Protein AF-A0A0W7TJ77-F1 (afdb_monomer_lite)

Secondary structure (DSSP, 8-state):
-HHHHHHHHH-SEEHHHHHHHH-TTHHHHHHHHHHTTSEEEEEETTEEEEEE-HHHHHHTT-S---HHHHHHHHHHHHHH-TTSSS---------------

Sequence (101 aa):
MRTLVTIAYNQPVLQSKLVKVRGPRAYEDVKVLRSMGLVSASSNGQTKELSTTAKFAEQFGIGTNSKAAIRKWIEENSSKSSSAGDAEEEDTAPEDKNDAS

pLDDT: mean 80.37, std 16.58, range [42.28, 95.25]

Foldseek 3Di:
DVLLLVVLQDPQDWLVRSCVVPNPCSVVVQVVCVVVQQKDWDDDDPTTGIAGDVVVCVVLVLNDRDSVSSNVSCVVVCVVDVPPPDDDDDDDDDDDDDDDD

Structure (mmCIF, N/CA/C/O backbone):
data_AF-A0A0W7TJ77-F1
#
_entry.id   AF-A0A0W7TJ77-F1
#
loop_
_atom_site.group_PDB
_atom_site.id
_atom_site.type_symbol
_atom_site.label_atom_id
_atom_site.label_alt_id
_atom_site.label_comp_id
_atom_site.labe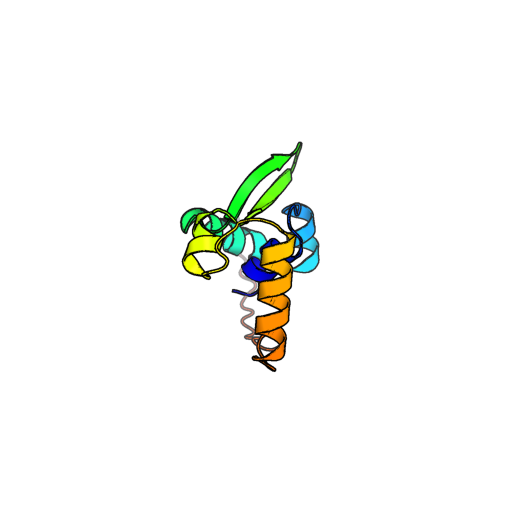l_asym_id
_atom_site.label_entity_id
_atom_site.label_seq_id
_atom_site.pdbx_PDB_ins_code
_atom_site.Cartn_x
_atom_site.Cartn_y
_atom_site.Cartn_z
_atom_site.occupancy
_atom_site.B_iso_or_equiv
_atom_site.auth_seq_id
_atom_site.auth_comp_id
_atom_site.auth_asym_id
_atom_site.auth_atom_id
_atom_site.pdbx_PDB_model_num
ATOM 1 N N . MET A 1 1 ? 1.040 -11.653 0.315 1.00 61.41 1 MET A N 1
ATOM 2 C CA . MET A 1 1 ? 0.766 -10.772 1.486 1.00 61.41 1 MET A CA 1
ATOM 3 C C . MET A 1 1 ? 1.848 -9.720 1.773 1.00 61.41 1 MET A C 1
ATOM 5 O O . MET A 1 1 ? 1.489 -8.585 2.062 1.00 61.41 1 MET A O 1
ATOM 9 N N . ARG A 1 2 ? 3.153 -10.021 1.662 1.00 77.31 2 ARG A N 1
ATOM 10 C CA . ARG A 1 2 ? 4.248 -9.064 1.962 1.00 77.31 2 ARG A CA 1
ATOM 11 C C . ARG A 1 2 ? 4.166 -7.718 1.195 1.00 77.31 2 ARG A C 1
ATOM 13 O O . ARG A 1 2 ? 4.483 -6.668 1.753 1.00 77.31 2 ARG A O 1
ATOM 20 N N . THR A 1 3 ? 3.683 -7.713 -0.052 1.00 88.81 3 THR A N 1
ATOM 21 C CA . THR A 1 3 ? 3.508 -6.487 -0.862 1.00 88.81 3 THR A CA 1
ATOM 22 C C . THR A 1 3 ? 2.462 -5.528 -0.280 1.00 88.81 3 THR A C 1
ATOM 24 O O . THR A 1 3 ? 2.689 -4.321 -0.265 1.00 88.81 3 THR A O 1
ATOM 27 N N . LEU A 1 4 ? 1.364 -6.046 0.285 1.00 89.62 4 LEU A N 1
ATOM 28 C CA . LEU A 1 4 ? 0.337 -5.231 0.944 1.00 89.62 4 LEU A CA 1
ATOM 29 C C . LEU A 1 4 ? 0.903 -4.506 2.169 1.00 89.62 4 LEU A C 1
ATOM 31 O O . LEU A 1 4 ? 0.756 -3.294 2.281 1.00 89.62 4 LEU A O 1
ATOM 35 N N . VAL A 1 5 ? 1.601 -5.239 3.042 1.00 88.25 5 VAL A N 1
ATOM 36 C CA . VAL A 1 5 ? 2.238 -4.678 4.246 1.00 88.25 5 VAL A CA 1
ATOM 37 C C . VAL A 1 5 ? 3.275 -3.618 3.865 1.00 88.25 5 VAL A C 1
ATOM 39 O O . VAL A 1 5 ? 3.319 -2.545 4.461 1.00 88.25 5 VAL A O 1
ATOM 42 N N . THR A 1 6 ? 4.055 -3.872 2.808 1.00 89.06 6 THR A N 1
ATOM 43 C CA . THR A 1 6 ? 5.050 -2.916 2.295 1.00 89.06 6 THR A CA 1
ATOM 44 C C . THR A 1 6 ? 4.402 -1.612 1.825 1.00 89.06 6 THR A C 1
ATOM 46 O O . THR A 1 6 ? 4.932 -0.536 2.105 1.00 89.06 6 THR A O 1
ATOM 49 N N . ILE A 1 7 ? 3.262 -1.689 1.128 1.00 91.25 7 ILE A N 1
ATOM 50 C CA . ILE A 1 7 ? 2.492 -0.510 0.704 1.00 91.25 7 ILE A CA 1
ATOM 51 C C . ILE A 1 7 ? 1.933 0.210 1.931 1.00 91.25 7 ILE A C 1
ATOM 53 O O . ILE A 1 7 ? 2.183 1.399 2.091 1.00 91.25 7 ILE A O 1
ATOM 57 N N . ALA A 1 8 ? 1.254 -0.510 2.823 1.00 90.75 8 ALA A N 1
ATOM 58 C CA . ALA A 1 8 ? 0.625 0.033 4.026 1.00 90.75 8 ALA A CA 1
ATOM 59 C C . ALA A 1 8 ? 1.616 0.793 4.925 1.00 90.75 8 ALA A C 1
ATOM 61 O O . ALA A 1 8 ? 1.322 1.885 5.409 1.00 90.75 8 ALA A O 1
ATOM 62 N N . TYR A 1 9 ? 2.829 0.262 5.092 1.00 89.12 9 TYR A N 1
ATOM 63 C CA . TYR A 1 9 ? 3.874 0.884 5.903 1.00 89.12 9 TYR A CA 1
ATOM 64 C C . TYR A 1 9 ? 4.508 2.120 5.236 1.00 89.12 9 TYR A C 1
ATOM 66 O O . TYR A 1 9 ? 4.829 3.121 5.896 1.00 89.12 9 TYR A O 1
ATOM 74 N N . ASN A 1 10 ? 4.690 2.071 3.913 1.00 89.50 10 ASN A N 1
ATOM 75 C CA . ASN A 1 10 ? 5.396 3.104 3.152 1.00 89.50 10 ASN A CA 1
ATOM 76 C C . ASN A 1 10 ? 4.483 4.120 2.470 1.00 89.50 10 ASN A C 1
ATOM 78 O O . ASN A 1 10 ? 4.996 5.041 1.839 1.00 89.50 10 ASN A O 1
ATOM 82 N N . GLN A 1 11 ? 3.165 3.990 2.611 1.00 90.06 11 GLN A N 1
ATOM 83 C CA . GLN A 1 11 ? 2.217 4.841 1.907 1.00 90.06 11 GLN A CA 1
ATOM 84 C C . GLN A 1 11 ? 2.413 6.338 2.201 1.00 90.06 11 GLN A C 1
ATOM 86 O O . GLN A 1 11 ? 2.813 6.700 3.313 1.00 90.06 11 GLN A O 1
ATOM 91 N N . PRO A 1 12 ? 2.095 7.229 1.255 1.00 92.69 12 PRO A N 1
ATOM 92 C CA . PRO A 1 12 ? 1.896 6.917 -0.160 1.00 92.69 12 PRO A CA 1
ATOM 93 C C . PRO A 1 12 ? 3.209 6.441 -0.811 1.00 92.69 12 PRO A C 1
ATOM 95 O O . PRO A 1 12 ? 4.280 6.982 -0.531 1.00 92.69 12 PRO A O 1
ATOM 98 N N . VAL A 1 13 ? 3.144 5.419 -1.673 1.00 93.31 13 VAL A N 1
ATOM 99 C CA . VAL A 1 13 ? 4.324 4.872 -2.369 1.00 93.31 13 VAL A CA 1
ATOM 100 C C . VAL A 1 13 ? 4.089 4.752 -3.869 1.00 93.31 13 VAL A C 1
ATOM 102 O O . VAL A 1 13 ? 3.049 4.285 -4.317 1.00 93.31 13 VAL A O 1
ATOM 105 N N . LEU A 1 14 ? 5.082 5.133 -4.671 1.00 94.06 14 LEU A N 1
ATOM 106 C CA . LEU A 1 14 ? 5.013 4.965 -6.121 1.00 94.06 14 LEU A CA 1
ATOM 107 C C . LEU A 1 14 ? 5.123 3.485 -6.506 1.00 94.06 14 LEU A C 1
ATOM 109 O O . LEU A 1 14 ? 6.027 2.784 -6.045 1.00 94.06 14 LEU A O 1
ATOM 113 N N . GLN A 1 15 ? 4.273 3.031 -7.425 1.00 91.81 15 GLN A N 1
ATOM 114 C CA . GLN A 1 15 ? 4.308 1.670 -7.961 1.00 91.81 15 GLN A CA 1
ATOM 115 C C . GLN A 1 15 ? 5.668 1.352 -8.596 1.00 91.81 15 GLN A C 1
ATOM 117 O O . GLN A 1 15 ? 6.227 0.285 -8.360 1.00 91.81 15 GLN A O 1
ATOM 122 N N . SER A 1 16 ? 6.258 2.31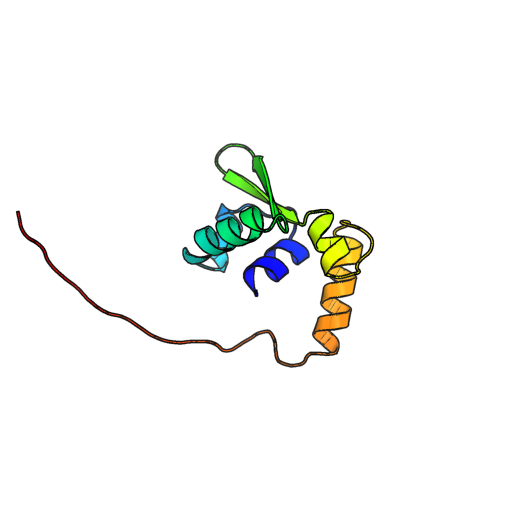2 -9.312 1.00 90.94 16 SER A N 1
ATOM 123 C CA . SER A 1 16 ? 7.614 2.192 -9.862 1.00 90.94 16 SER A CA 1
ATOM 124 C C . SER A 1 16 ? 8.681 1.980 -8.781 1.00 90.94 16 SER A C 1
ATOM 126 O O . SER A 1 16 ? 9.620 1.216 -8.985 1.00 90.94 16 SER A O 1
ATOM 128 N N . LYS A 1 17 ? 8.539 2.615 -7.610 1.00 90.75 17 LYS A N 1
ATOM 129 C CA . LYS A 1 17 ? 9.450 2.425 -6.471 1.00 90.75 17 LYS A CA 1
ATOM 130 C C . LYS A 1 17 ? 9.244 1.060 -5.815 1.00 90.75 17 LYS A C 1
ATOM 132 O O . LYS A 1 17 ? 10.222 0.400 -5.487 1.00 90.75 17 LYS A O 1
ATOM 137 N N . LEU A 1 18 ? 7.994 0.624 -5.665 1.00 89.88 18 LEU A N 1
ATOM 138 C CA . LEU A 1 18 ? 7.664 -0.693 -5.122 1.00 89.88 18 LEU A CA 1
ATOM 139 C C . LEU A 1 18 ? 8.257 -1.817 -5.980 1.00 89.88 18 LEU A C 1
ATOM 141 O O . LEU A 1 18 ? 8.891 -2.720 -5.447 1.00 89.88 18 LEU A O 1
ATOM 145 N N . VAL A 1 19 ? 8.110 -1.723 -7.301 1.00 89.12 19 VAL A N 1
ATOM 146 C CA . VAL A 1 19 ? 8.643 -2.701 -8.262 1.00 89.12 19 VAL A CA 1
ATOM 147 C C . VAL A 1 19 ? 10.170 -2.758 -8.222 1.00 89.12 19 VAL A C 1
ATOM 149 O O . VAL A 1 19 ? 10.733 -3.843 -8.284 1.00 89.12 19 VAL A O 1
ATOM 152 N N . LYS A 1 20 ? 10.858 -1.622 -8.048 1.00 88.19 20 LYS A N 1
ATOM 153 C CA . LYS A 1 20 ? 12.325 -1.609 -7.886 1.00 88.19 20 LYS A CA 1
ATOM 154 C C . LYS A 1 20 ? 12.800 -2.391 -6.658 1.00 88.19 20 LYS A C 1
ATOM 156 O O . LYS A 1 20 ? 13.887 -2.946 -6.691 1.00 88.19 20 LYS A O 1
ATOM 161 N N . VAL A 1 21 ? 12.005 -2.417 -5.586 1.00 85.44 21 VAL A N 1
ATOM 162 C CA . VAL A 1 21 ? 12.353 -3.102 -4.328 1.00 85.44 21 VAL A CA 1
ATOM 163 C C . VAL A 1 21 ? 11.890 -4.560 -4.321 1.00 85.44 21 VAL A C 1
ATOM 165 O O . VAL A 1 21 ? 12.559 -5.419 -3.762 1.00 85.44 21 VAL A O 1
ATOM 168 N N . ARG A 1 22 ? 10.722 -4.846 -4.902 1.00 83.88 22 ARG A N 1
ATOM 169 C CA . ARG A 1 22 ? 10.035 -6.146 -4.802 1.00 83.88 22 ARG A CA 1
ATOM 170 C C . ARG A 1 22 ? 10.128 -6.989 -6.076 1.00 83.88 22 ARG A C 1
ATOM 172 O O . ARG A 1 22 ? 9.689 -8.134 -6.073 1.00 83.88 22 ARG A O 1
ATOM 179 N N . GLY A 1 23 ? 10.655 -6.423 -7.155 1.00 87.31 23 GLY A N 1
ATOM 180 C CA . GLY A 1 23 ? 10.689 -7.045 -8.471 1.00 87.31 23 GLY A CA 1
ATOM 181 C C . GLY A 1 23 ? 9.379 -6.897 -9.264 1.00 87.31 23 GLY A C 1
ATOM 182 O O . GLY A 1 23 ? 8.402 -6.299 -8.795 1.00 87.31 23 GLY A O 1
ATOM 183 N N . PRO A 1 24 ? 9.343 -7.446 -10.490 1.00 87.12 24 PRO A N 1
ATOM 184 C CA . PRO A 1 24 ? 8.238 -7.274 -11.439 1.00 87.12 24 PRO A CA 1
ATOM 185 C C . PRO A 1 24 ? 6.906 -7.868 -10.957 1.00 87.12 24 PRO A C 1
ATOM 187 O O . PRO A 1 24 ? 5.852 -7.302 -11.247 1.00 87.12 24 PRO A O 1
ATOM 190 N N . ARG A 1 25 ? 6.928 -8.932 -10.141 1.00 86.25 25 ARG A N 1
ATOM 191 C CA . ARG A 1 25 ? 5.724 -9.544 -9.542 1.00 86.25 25 ARG A CA 1
ATOM 192 C C . ARG A 1 25 ? 4.882 -8.575 -8.705 1.00 86.25 25 ARG A C 1
ATOM 194 O O . ARG A 1 25 ? 3.680 -8.773 -8.552 1.00 86.25 25 ARG A O 1
ATOM 201 N N . ALA A 1 26 ? 5.469 -7.474 -8.229 1.00 88.44 26 ALA A N 1
ATOM 202 C CA . ALA A 1 26 ? 4.726 -6.433 -7.528 1.00 88.44 26 ALA A CA 1
ATOM 203 C C . ALA A 1 26 ? 3.582 -5.836 -8.369 1.00 88.44 26 ALA A C 1
ATOM 205 O O . ALA A 1 26 ? 2.600 -5.362 -7.801 1.00 88.44 26 ALA A O 1
ATOM 206 N N . TYR A 1 27 ? 3.669 -5.858 -9.705 1.00 89.38 27 TYR A N 1
ATOM 207 C CA . TYR A 1 27 ? 2.568 -5.423 -10.570 1.00 89.38 27 TYR A CA 1
ATOM 208 C C . TYR A 1 27 ? 1.323 -6.303 -10.417 1.00 89.38 27 TYR A C 1
ATOM 210 O O . TYR A 1 27 ? 0.214 -5.773 -10.293 1.00 89.38 27 TYR A O 1
ATOM 218 N N . GLU A 1 28 ? 1.505 -7.622 -10.410 1.00 90.31 28 GLU A N 1
ATOM 219 C CA . GLU A 1 28 ? 0.419 -8.596 -10.266 1.00 90.31 28 GLU A CA 1
ATOM 220 C C . GLU A 1 28 ? -0.187 -8.525 -8.869 1.00 90.31 28 GLU A C 1
ATOM 222 O O . GLU A 1 28 ? -1.402 -8.375 -8.735 1.00 90.31 28 GLU A O 1
ATOM 227 N N . ASP A 1 29 ? 0.663 -8.489 -7.840 1.00 90.56 29 ASP A N 1
ATOM 228 C CA . ASP A 1 29 ? 0.234 -8.310 -6.453 1.00 90.56 29 ASP A CA 1
ATOM 229 C C . ASP A 1 29 ? -0.627 -7.052 -6.295 1.00 90.56 29 ASP A C 1
ATOM 231 O O . ASP A 1 29 ? -1.722 -7.099 -5.738 1.00 90.56 29 ASP A O 1
ATOM 235 N N . VAL A 1 30 ? -0.171 -5.910 -6.820 1.00 91.06 30 VAL A N 1
ATOM 236 C CA . VAL A 1 30 ? -0.932 -4.654 -6.756 1.00 91.06 30 VAL A CA 1
ATOM 237 C C . VAL A 1 30 ? -2.264 -4.779 -7.492 1.00 91.06 30 VAL A C 1
ATOM 239 O O . VAL A 1 30 ? -3.267 -4.239 -7.026 1.00 91.06 30 VAL A O 1
ATOM 242 N N . LYS A 1 31 ? -2.317 -5.493 -8.621 1.00 91.75 31 LYS A N 1
ATOM 243 C CA . LYS A 1 31 ? -3.564 -5.717 -9.365 1.00 91.75 31 LYS A CA 1
ATOM 244 C C . LYS A 1 31 ? -4.576 -6.505 -8.529 1.00 91.75 31 LYS A C 1
ATOM 246 O O . LYS A 1 31 ? -5.722 -6.069 -8.436 1.00 91.75 31 LYS A O 1
ATOM 251 N N . VAL A 1 32 ? -4.143 -7.587 -7.880 1.00 93.00 32 VAL A N 1
ATOM 252 C CA . VAL A 1 32 ? -4.986 -8.414 -6.999 1.00 93.00 32 VAL A CA 1
ATOM 253 C C . VAL A 1 32 ? -5.436 -7.626 -5.763 1.00 93.00 32 VAL A C 1
ATOM 255 O O . VAL A 1 32 ? -6.616 -7.599 -5.419 1.00 93.00 32 VAL A O 1
ATOM 258 N N . LEU A 1 33 ? -4.529 -6.891 -5.118 1.00 91.81 33 LEU A N 1
ATOM 259 C CA . LEU A 1 33 ? -4.865 -6.082 -3.940 1.00 91.81 33 LEU A CA 1
ATOM 260 C C . LEU A 1 33 ? -5.860 -4.959 -4.265 1.00 91.81 33 LEU A C 1
ATOM 262 O O . LEU A 1 33 ? -6.726 -4.631 -3.447 1.00 91.81 33 LEU A O 1
ATOM 266 N N . ARG A 1 34 ? -5.769 -4.390 -5.472 1.00 93.44 34 ARG A N 1
ATOM 267 C CA . ARG A 1 34 ? -6.742 -3.418 -5.979 1.00 93.44 34 ARG A CA 1
ATOM 268 C C . ARG A 1 34 ? -8.089 -4.058 -6.292 1.00 93.44 34 ARG A C 1
ATOM 270 O O . ARG A 1 34 ? -9.102 -3.463 -5.943 1.00 93.44 34 ARG A O 1
ATOM 277 N N . SER A 1 35 ? -8.133 -5.249 -6.898 1.00 93.31 35 SER A N 1
ATOM 278 C CA . SER A 1 35 ? -9.409 -5.935 -7.167 1.00 93.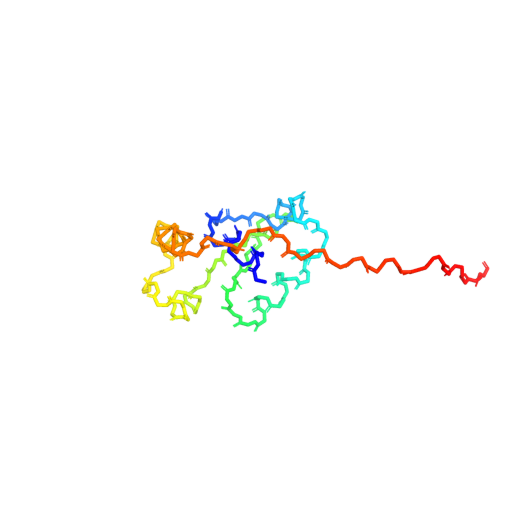31 35 SER A CA 1
ATOM 279 C C . SER A 1 35 ? -10.124 -6.346 -5.880 1.00 93.31 35 SER A C 1
ATOM 281 O O . SER A 1 35 ? -11.346 -6.308 -5.815 1.00 93.31 35 SER A O 1
ATOM 283 N N . MET A 1 36 ? -9.372 -6.657 -4.821 1.00 92.12 36 MET A N 1
ATOM 284 C CA . MET A 1 36 ? -9.925 -6.893 -3.482 1.00 92.12 36 MET A CA 1
ATOM 285 C C . MET A 1 36 ? -10.399 -5.603 -2.787 1.00 92.12 36 MET A C 1
ATOM 287 O O . MET A 1 36 ? -11.120 -5.664 -1.788 1.00 92.12 36 MET A O 1
ATOM 291 N N . GLY A 1 37 ? -10.014 -4.431 -3.300 1.00 92.94 37 GLY A N 1
ATOM 292 C CA . GLY A 1 37 ? -10.331 -3.127 -2.723 1.00 92.94 37 GLY A CA 1
ATOM 293 C C . GLY A 1 37 ? -9.511 -2.778 -1.482 1.00 92.94 37 GLY A C 1
ATOM 294 O O . GLY A 1 37 ? -9.917 -1.890 -0.742 1.00 92.94 37 GLY A O 1
ATOM 295 N N . LEU A 1 38 ? -8.387 -3.458 -1.233 1.00 92.50 38 LEU A N 1
ATOM 296 C CA . LEU A 1 38 ? -7.494 -3.200 -0.090 1.00 92.50 38 LEU A CA 1
ATOM 297 C C . LEU A 1 38 ? -6.507 -2.055 -0.363 1.00 92.50 38 LEU A C 1
ATOM 299 O O . LEU A 1 38 ? -6.062 -1.374 0.559 1.00 92.50 38 LEU A O 1
ATOM 303 N N . VAL A 1 39 ? -6.171 -1.838 -1.636 1.00 94.19 39 VAL A N 1
ATOM 304 C CA . VAL A 1 39 ? -5.237 -0.802 -2.095 1.00 94.19 39 VAL A CA 1
ATOM 305 C C . VAL A 1 39 ? -5.925 0.078 -3.133 1.00 94.19 39 VAL A C 1
ATOM 307 O O . VAL A 1 39 ? -6.595 -0.424 -4.036 1.00 94.19 39 VAL A O 1
ATOM 310 N N . SER A 1 40 ? -5.742 1.391 -3.025 1.00 93.62 40 SER A N 1
ATOM 311 C CA . SER A 1 40 ? -6.084 2.359 -4.061 1.00 93.62 40 SER A CA 1
ATOM 312 C C . SER A 1 40 ? -4.841 2.732 -4.862 1.00 93.62 40 SER A C 1
ATOM 314 O O . SER A 1 40 ? -3.709 2.659 -4.383 1.00 93.62 40 SER A O 1
ATOM 316 N N . ALA A 1 41 ? -5.064 3.113 -6.117 1.00 93.00 41 ALA A N 1
ATOM 317 C CA . ALA A 1 41 ? -4.026 3.664 -6.971 1.00 93.00 41 ALA A CA 1
ATOM 318 C C . ALA A 1 41 ? -4.533 4.972 -7.570 1.00 93.00 41 ALA A C 1
ATOM 320 O O . ALA A 1 41 ? -5.563 4.960 -8.245 1.00 93.00 41 ALA A O 1
ATOM 321 N N . SER A 1 42 ? -3.810 6.062 -7.336 1.00 92.06 42 SER A N 1
ATOM 322 C CA . SER A 1 42 ? -4.061 7.363 -7.958 1.00 92.06 42 SER A CA 1
ATOM 323 C C . SER A 1 42 ? -3.001 7.644 -9.022 1.00 92.06 42 SER A C 1
ATOM 325 O O . SER A 1 42 ? -1.848 7.235 -8.877 1.00 92.06 42 SER A O 1
ATOM 327 N N . SER A 1 43 ? -3.374 8.306 -10.115 1.00 88.31 43 SER A N 1
ATOM 328 C CA . SER A 1 43 ? -2.414 8.737 -11.136 1.00 88.31 43 SER A CA 1
ATOM 329 C C . SER A 1 43 ? -1.546 9.868 -10.586 1.00 88.31 43 SER A C 1
ATOM 331 O O . SER A 1 43 ? -2.070 10.921 -10.233 1.00 88.31 43 SER A O 1
ATOM 333 N N . ASN A 1 44 ? -0.230 9.664 -10.551 1.00 86.94 44 ASN A N 1
ATOM 334 C CA . ASN A 1 44 ? 0.747 10.683 -10.179 1.00 86.94 44 ASN A CA 1
ATOM 335 C C . ASN A 1 44 ? 1.773 10.813 -11.321 1.00 86.94 44 ASN A C 1
ATOM 337 O O . ASN A 1 44 ? 2.789 10.112 -11.369 1.00 86.94 44 ASN A O 1
ATOM 341 N N . GLY A 1 45 ? 1.441 11.652 -12.308 1.00 86.12 45 GLY A N 1
ATOM 342 C CA . GLY A 1 45 ? 2.225 11.818 -13.533 1.00 86.12 45 GLY A CA 1
ATOM 343 C C . GLY A 1 45 ? 2.289 10.535 -14.370 1.00 86.12 45 GLY A C 1
ATOM 344 O O . GLY A 1 45 ? 1.261 9.998 -14.775 1.00 86.12 45 GLY A O 1
ATOM 345 N N . GLN A 1 46 ? 3.506 10.043 -14.628 1.00 84.00 46 GLN A N 1
ATOM 346 C CA . GLN A 1 46 ? 3.763 8.834 -15.432 1.00 84.00 46 GLN A CA 1
ATOM 347 C C . GLN A 1 46 ? 3.671 7.519 -14.636 1.00 84.00 46 GLN A C 1
ATOM 349 O O . GLN A 1 46 ? 3.846 6.439 -15.195 1.00 84.00 46 GLN A O 1
ATOM 354 N N . THR A 1 47 ? 3.432 7.582 -13.326 1.00 87.38 47 THR A N 1
ATOM 355 C CA . THR A 1 47 ? 3.342 6.402 -12.458 1.00 87.38 47 THR A CA 1
ATOM 356 C C . THR A 1 47 ? 2.081 6.460 -11.600 1.00 87.38 47 THR A C 1
ATOM 358 O O . THR A 1 47 ? 1.341 7.445 -11.595 1.00 87.38 47 THR A O 1
ATOM 361 N N . LYS A 1 48 ? 1.806 5.377 -10.879 1.00 91.06 48 LYS A N 1
ATOM 362 C CA . LYS A 1 48 ? 0.692 5.302 -9.935 1.00 91.06 48 LYS A CA 1
ATOM 363 C C . LYS A 1 48 ? 1.214 5.417 -8.518 1.00 91.06 48 LYS A C 1
ATOM 365 O O . LYS A 1 48 ? 2.192 4.765 -8.158 1.00 91.06 48 LYS A O 1
ATOM 370 N N . GLU A 1 49 ? 0.540 6.221 -7.720 1.00 95.25 49 GLU A N 1
ATOM 371 C CA . GLU A 1 49 ? 0.746 6.296 -6.285 1.00 95.25 49 GLU A CA 1
ATOM 372 C C . GLU A 1 49 ? -0.222 5.342 -5.590 1.00 95.25 49 GLU A C 1
ATOM 374 O O . GLU A 1 49 ? -1.420 5.348 -5.872 1.00 95.25 49 GLU A O 1
ATOM 379 N N . LEU A 1 50 ? 0.318 4.486 -4.728 1.00 94.62 50 LEU A N 1
ATOM 380 C CA . LEU A 1 50 ? -0.388 3.410 -4.052 1.00 94.62 50 LEU A CA 1
ATOM 381 C C . LEU A 1 50 ? -0.542 3.729 -2.566 1.00 94.62 50 LEU A C 1
ATOM 383 O O . LEU A 1 50 ? 0.434 4.091 -1.899 1.00 94.62 50 LEU A O 1
ATOM 387 N N . SER A 1 51 ? -1.753 3.508 -2.061 1.00 94.62 51 SER A N 1
ATOM 388 C CA . SER A 1 51 ? -2.127 3.695 -0.655 1.00 94.62 51 SER A CA 1
ATOM 389 C C . SER A 1 51 ? -3.149 2.637 -0.240 1.00 94.62 51 SER A C 1
ATOM 391 O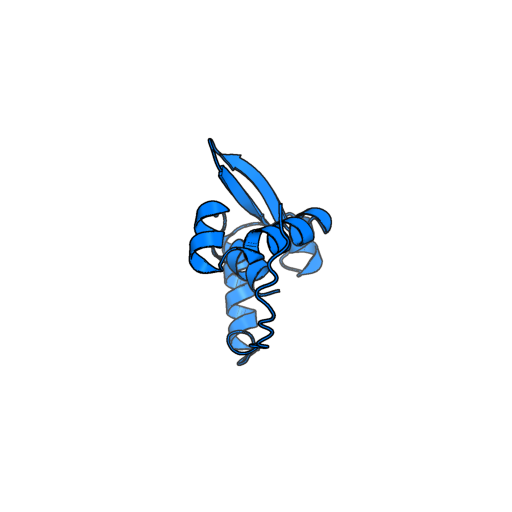 O . SER A 1 51 ? -3.865 2.096 -1.081 1.00 94.62 51 SER A O 1
ATOM 393 N N . THR A 1 52 ? -3.245 2.319 1.047 1.00 94.38 52 THR A N 1
ATOM 394 C CA . THR A 1 52 ? -4.325 1.470 1.563 1.00 94.38 52 THR A CA 1
ATOM 395 C C . THR A 1 52 ? -5.661 2.199 1.522 1.00 94.38 52 THR A C 1
ATOM 397 O O . THR A 1 52 ? -5.734 3.428 1.447 1.00 94.38 52 THR A O 1
ATOM 400 N N . THR A 1 53 ? -6.747 1.435 1.555 1.00 94.44 53 THR A N 1
ATOM 401 C CA . THR A 1 53 ? -8.121 1.953 1.564 1.00 94.44 53 THR A CA 1
ATOM 402 C C . THR A 1 53 ? -8.753 1.877 2.955 1.00 94.44 53 THR A C 1
ATOM 404 O O . THR A 1 53 ? -8.228 1.238 3.865 1.00 94.44 53 THR A O 1
ATOM 407 N N . ALA A 1 54 ? -9.924 2.501 3.122 1.00 91.06 54 ALA A N 1
ATOM 408 C CA . ALA A 1 54 ? -10.726 2.333 4.336 1.00 91.06 54 ALA A CA 1
ATOM 409 C C . ALA A 1 54 ? -11.090 0.858 4.573 1.00 91.06 54 ALA A C 1
ATOM 411 O O . ALA A 1 54 ? -10.985 0.373 5.694 1.00 91.06 54 ALA A O 1
ATOM 412 N N . LYS A 1 55 ? -11.377 0.114 3.497 1.00 91.38 55 LYS A N 1
ATOM 413 C CA . LYS A 1 55 ? -11.638 -1.327 3.558 1.00 91.38 55 LYS A CA 1
ATOM 414 C C . LYS A 1 55 ? -10.475 -2.098 4.180 1.00 91.38 55 LYS A C 1
ATOM 416 O O . LYS A 1 55 ? -10.711 -3.013 4.953 1.00 91.38 55 LYS A O 1
ATOM 421 N N . PHE A 1 56 ? -9.224 -1.735 3.890 1.00 91.25 56 PHE A N 1
ATOM 422 C CA . PHE A 1 56 ? -8.078 -2.327 4.586 1.00 91.25 56 PHE A CA 1
ATOM 423 C C . PHE A 1 56 ? -8.161 -2.067 6.099 1.00 91.25 56 PHE A C 1
ATOM 425 O O . PHE A 1 56 ? -8.110 -3.007 6.884 1.00 91.25 56 PHE A O 1
ATOM 432 N N . ALA A 1 57 ? -8.370 -0.818 6.519 1.00 90.50 57 ALA A N 1
ATOM 433 C CA . ALA A 1 57 ? -8.478 -0.489 7.941 1.00 90.50 57 ALA A CA 1
ATOM 434 C C . ALA A 1 57 ? -9.631 -1.230 8.648 1.00 90.50 57 ALA A C 1
ATOM 436 O O . ALA A 1 57 ? -9.471 -1.636 9.796 1.00 90.50 57 ALA A O 1
ATOM 437 N N . GLU A 1 58 ? -10.757 -1.446 7.966 1.00 90.19 58 GLU A N 1
ATOM 438 C CA . GLU A 1 58 ? -11.886 -2.237 8.470 1.00 90.19 58 GLU A CA 1
ATOM 439 C C . GLU A 1 58 ? -11.542 -3.727 8.578 1.00 90.19 58 GLU A C 1
ATOM 441 O O . GLU A 1 58 ? -11.754 -4.333 9.624 1.00 90.19 58 GLU A O 1
ATOM 446 N N . GLN A 1 59 ? -10.964 -4.314 7.524 1.00 88.19 59 GLN A N 1
ATOM 447 C CA . GLN A 1 59 ? -10.605 -5.737 7.484 1.00 88.19 59 GLN A CA 1
ATOM 448 C C . GLN A 1 59 ? -9.568 -6.113 8.548 1.00 88.19 59 GLN A C 1
ATOM 450 O O . GLN A 1 59 ? -9.615 -7.217 9.081 1.00 88.19 59 GLN A O 1
ATOM 455 N N . PHE A 1 60 ? -8.647 -5.201 8.864 1.00 86.12 60 PHE A N 1
ATOM 456 C CA . PHE A 1 60 ? -7.591 -5.418 9.855 1.00 86.12 60 PHE A CA 1
ATOM 457 C C . PHE A 1 60 ? -7.910 -4.826 11.239 1.00 86.12 60 PHE A C 1
ATOM 459 O O . PHE A 1 60 ? -7.078 -4.907 12.142 1.00 86.12 60 PHE A O 1
ATOM 466 N N . GLY A 1 61 ? -9.098 -4.237 11.426 1.00 87.56 61 GLY A N 1
ATOM 467 C CA . GLY A 1 61 ? -9.531 -3.689 12.716 1.00 87.56 61 GLY A CA 1
ATOM 468 C C . GLY A 1 61 ? -8.725 -2.476 13.200 1.00 87.56 61 GLY A C 1
ATOM 469 O O . GLY A 1 61 ? -8.644 -2.234 14.399 1.00 87.56 61 GLY A O 1
ATOM 470 N N . ILE A 1 62 ? -8.120 -1.708 12.288 1.00 86.50 62 ILE A N 1
ATOM 471 C CA . ILE A 1 62 ? -7.292 -0.525 12.597 1.00 86.50 62 ILE A CA 1
ATOM 472 C C . ILE A 1 62 ? -8.177 0.688 12.934 1.00 86.50 62 ILE A C 1
ATOM 474 O O . ILE A 1 62 ? -7.746 1.624 13.605 1.00 86.50 62 ILE A O 1
ATOM 478 N N . GLY A 1 63 ? -9.420 0.703 12.440 1.00 79.94 63 GLY A N 1
ATOM 479 C CA . GLY A 1 63 ? -10.406 1.766 12.679 1.00 79.94 63 GLY A CA 1
ATOM 480 C C . GLY A 1 63 ? -10.149 3.072 11.915 1.00 79.94 63 GLY A C 1
ATOM 481 O O . GLY A 1 63 ? -11.059 3.879 11.752 1.00 79.94 63 GLY A O 1
ATOM 482 N N . THR A 1 64 ? -8.938 3.288 11.393 1.00 84.06 64 THR A N 1
ATOM 483 C CA . THR A 1 64 ? -8.594 4.454 10.570 1.00 84.06 64 THR A CA 1
ATOM 484 C C . THR A 1 64 ? -7.575 4.104 9.488 1.00 84.06 64 THR A C 1
ATOM 486 O O . THR A 1 64 ? -6.684 3.283 9.687 1.00 84.06 64 THR A O 1
ATOM 489 N N . ASN A 1 65 ? -7.672 4.773 8.338 1.00 85.00 65 ASN A N 1
ATOM 490 C CA . ASN A 1 65 ? -6.721 4.647 7.228 1.00 85.00 65 ASN A CA 1
ATOM 491 C C . ASN A 1 65 ? -5.557 5.658 7.335 1.00 85.00 65 ASN A C 1
ATOM 493 O O . ASN A 1 65 ? -4.952 6.064 6.343 1.00 85.00 65 ASN A O 1
ATOM 497 N N . SER A 1 66 ? -5.254 6.131 8.546 1.00 87.38 66 SER A N 1
ATOM 498 C CA . SER A 1 66 ? -4.109 7.013 8.755 1.00 87.38 66 SER A CA 1
ATOM 499 C C . SER A 1 66 ? -2.807 6.211 8.748 1.00 87.38 66 SER A C 1
ATOM 501 O O . SER A 1 66 ? -2.679 5.170 9.393 1.00 87.38 66 SER A O 1
ATOM 503 N N . LYS A 1 67 ? -1.797 6.727 8.044 1.00 87.38 67 LYS A N 1
ATOM 504 C CA . LYS A 1 67 ? -0.458 6.125 7.978 1.00 87.38 67 LYS A CA 1
ATOM 505 C C . LYS A 1 67 ? 0.134 5.845 9.364 1.00 87.38 67 LYS A C 1
ATOM 507 O O . LYS A 1 67 ? 0.752 4.806 9.555 1.00 87.38 67 LYS A O 1
ATOM 512 N N . ALA A 1 68 ? -0.047 6.760 10.317 1.00 89.00 68 ALA A N 1
ATOM 513 C CA . ALA A 1 68 ? 0.475 6.607 11.673 1.00 89.00 68 ALA A CA 1
ATOM 514 C C . ALA A 1 68 ? -0.176 5.427 12.414 1.00 89.00 68 ALA A C 1
ATOM 516 O O . ALA A 1 68 ? 0.537 4.607 12.986 1.00 89.00 68 ALA A O 1
ATOM 517 N N . ALA A 1 69 ? -1.506 5.299 12.351 1.00 88.75 69 ALA A N 1
ATOM 518 C CA . ALA A 1 69 ? -2.213 4.186 12.981 1.00 88.75 69 ALA A CA 1
ATOM 519 C C . ALA A 1 69 ? -1.867 2.845 12.329 1.00 88.75 69 ALA A C 1
ATOM 521 O O . ALA A 1 69 ? -1.619 1.869 13.027 1.00 88.75 69 ALA A O 1
ATOM 522 N N . ILE A 1 70 ? -1.788 2.814 10.996 1.00 89.25 70 ILE A N 1
ATOM 523 C CA . ILE A 1 70 ? -1.410 1.611 10.251 1.00 89.25 70 ILE A CA 1
ATOM 524 C C . ILE A 1 70 ? 0.010 1.176 10.614 1.00 89.25 70 ILE A C 1
ATOM 526 O O . ILE A 1 70 ? 0.229 0.002 10.883 1.00 89.25 70 ILE A O 1
ATOM 530 N N . ARG A 1 71 ? 0.973 2.103 10.667 1.00 88.88 71 ARG A N 1
ATOM 531 C CA . ARG A 1 71 ? 2.349 1.786 11.082 1.00 88.88 71 ARG A CA 1
ATOM 532 C C . ARG A 1 71 ? 2.403 1.220 12.488 1.00 88.88 71 ARG A C 1
ATOM 534 O O . ARG A 1 71 ? 2.980 0.158 12.672 1.00 88.88 71 ARG A O 1
ATOM 541 N N . LYS A 1 72 ? 1.739 1.883 13.435 1.00 89.38 72 LYS A N 1
ATOM 542 C CA . LYS A 1 72 ? 1.661 1.421 14.819 1.00 89.38 72 LYS A CA 1
ATOM 543 C C . LYS A 1 72 ? 1.056 0.016 14.908 1.00 89.38 72 LYS A C 1
ATOM 545 O O . LYS A 1 72 ? 1.625 -0.845 15.563 1.00 89.38 72 LYS A O 1
ATOM 550 N N . TRP A 1 73 ? -0.032 -0.243 14.180 1.00 88.25 73 TRP A N 1
ATOM 551 C CA . TRP A 1 73 ? -0.645 -1.572 14.103 1.00 88.25 73 TRP A CA 1
ATOM 552 C C . TRP A 1 73 ? 0.314 -2.622 13.518 1.00 88.25 73 TRP A C 1
ATOM 554 O O . TRP A 1 73 ? 0.425 -3.722 14.058 1.00 88.25 73 TRP A O 1
ATOM 564 N N . ILE A 1 74 ? 1.043 -2.284 12.445 1.00 86.81 74 ILE A N 1
ATOM 565 C CA . ILE A 1 74 ? 2.047 -3.176 11.844 1.00 86.81 74 ILE A CA 1
ATOM 566 C C . ILE A 1 74 ? 3.169 -3.466 12.846 1.00 86.81 74 ILE A C 1
ATOM 568 O O . ILE A 1 74 ? 3.556 -4.621 12.980 1.00 86.81 74 ILE A O 1
ATOM 572 N N . GLU A 1 75 ? 3.690 -2.462 13.549 1.00 87.06 75 GLU A N 1
ATOM 573 C CA . GLU A 1 75 ? 4.768 -2.608 14.539 1.00 87.06 75 GLU A CA 1
ATOM 574 C C . GLU A 1 75 ? 4.332 -3.481 15.727 1.00 87.06 75 GLU A C 1
ATOM 576 O O . GLU A 1 75 ? 5.026 -4.434 16.094 1.00 87.06 75 GLU A O 1
ATOM 581 N N . GLU A 1 76 ? 3.139 -3.227 16.270 1.00 86.25 76 GLU A N 1
ATOM 582 C CA . GLU A 1 76 ? 2.551 -4.008 17.362 1.00 86.25 76 GLU A CA 1
ATOM 583 C C . GLU 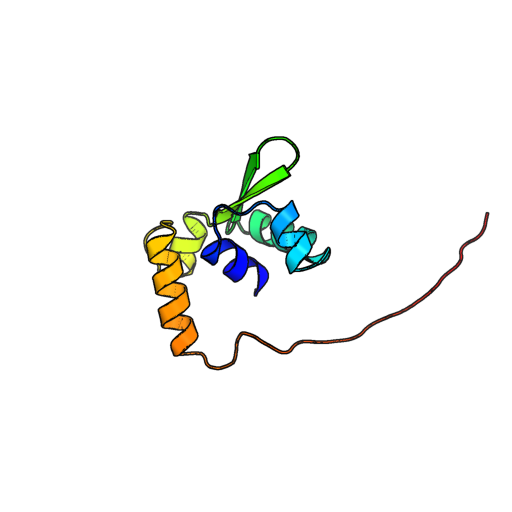A 1 76 ? 2.342 -5.476 16.968 1.00 86.25 76 GLU A C 1
ATOM 585 O O . GLU A 1 76 ? 2.683 -6.376 17.741 1.00 86.25 76 GLU A O 1
ATOM 590 N N . ASN A 1 77 ? 1.854 -5.740 15.751 1.00 82.88 77 ASN A N 1
ATOM 591 C CA . ASN A 1 77 ? 1.667 -7.107 15.259 1.00 82.88 77 ASN A CA 1
ATOM 592 C C . ASN A 1 77 ? 2.969 -7.779 14.803 1.00 82.88 77 ASN A C 1
ATOM 594 O O . ASN A 1 77 ? 3.090 -8.997 14.928 1.00 82.88 77 ASN A O 1
ATOM 598 N N . SER A 1 78 ? 3.959 -7.020 14.330 1.00 76.00 78 SER A N 1
ATOM 599 C CA . SER A 1 78 ? 5.269 -7.563 13.942 1.00 76.00 78 SER A CA 1
ATOM 600 C C . SER A 1 78 ? 6.048 -8.055 15.161 1.00 76.00 78 SER A C 1
ATOM 602 O O . SER A 1 78 ? 6.706 -9.086 15.085 1.00 76.00 78 SER A O 1
ATOM 604 N N . SER A 1 79 ? 5.914 -7.381 16.311 1.00 63.66 79 SER A N 1
ATOM 605 C CA . SER A 1 79 ? 6.542 -7.808 17.572 1.00 63.66 79 SER A CA 1
ATOM 606 C C . SER A 1 79 ? 5.959 -9.104 18.156 1.00 63.66 79 SER A C 1
ATOM 608 O O . SER A 1 79 ? 6.651 -9.830 18.865 1.00 63.66 79 SER A O 1
ATOM 610 N N . LYS A 1 80 ? 4.693 -9.419 17.847 1.00 56.75 80 LYS A N 1
ATOM 611 C CA . LYS A 1 80 ? 4.007 -10.641 18.304 1.00 56.75 80 LYS A CA 1
ATOM 612 C C . LYS A 1 80 ? 4.176 -11.824 17.352 1.00 56.75 80 LYS A C 1
ATOM 614 O O . LYS A 1 80 ? 3.883 -12.952 17.734 1.00 56.75 80 LYS A O 1
ATOM 619 N N . SER A 1 81 ? 4.642 -11.576 16.131 1.00 47.84 81 SER A N 1
ATOM 620 C CA . SER A 1 81 ? 4.814 -12.579 15.084 1.00 47.84 81 SER A CA 1
ATOM 621 C C . SER A 1 81 ? 6.261 -12.584 14.605 1.00 47.84 81 SER A C 1
ATOM 623 O O . SER A 1 81 ? 6.558 -12.224 13.465 1.00 47.84 81 SER A O 1
ATOM 625 N N . SER A 1 82 ? 7.174 -13.011 15.475 1.00 44.34 82 SER A N 1
ATOM 626 C CA . SER A 1 82 ? 8.543 -13.383 15.115 1.00 44.34 82 SER A CA 1
ATOM 627 C C . SER A 1 82 ? 8.522 -14.540 14.095 1.00 44.34 82 SER A C 1
ATOM 629 O O . SER A 1 82 ? 8.639 -15.692 14.492 1.00 44.34 82 SER A O 1
ATOM 631 N N . SER A 1 83 ? 8.260 -14.259 12.808 1.00 45.72 83 SER A N 1
ATOM 632 C CA . SER A 1 83 ? 8.542 -15.124 11.630 1.00 45.72 83 SER A CA 1
ATOM 633 C C . SER A 1 83 ? 7.910 -14.683 10.293 1.00 45.72 83 SER A C 1
ATOM 635 O O . SER A 1 83 ? 8.112 -15.364 9.296 1.00 45.72 83 SER A O 1
ATOM 637 N N . ALA A 1 84 ? 7.188 -13.563 10.164 1.00 48.97 84 ALA A N 1
ATOM 638 C CA . ALA A 1 84 ? 6.535 -13.231 8.880 1.00 48.97 84 ALA A CA 1
ATOM 639 C C . ALA A 1 84 ? 7.348 -12.260 7.992 1.00 48.97 84 ALA A C 1
ATOM 641 O O . ALA A 1 84 ? 6.813 -11.273 7.487 1.00 48.97 84 ALA A O 1
ATOM 642 N N . GLY A 1 85 ? 8.649 -12.516 7.807 1.00 45.22 85 GLY A N 1
ATOM 643 C CA . GLY A 1 85 ? 9.563 -11.624 7.070 1.00 45.22 85 GLY A CA 1
ATOM 644 C C . GLY A 1 85 ? 10.363 -12.298 5.962 1.00 45.22 85 GLY A C 1
ATOM 645 O O . GLY A 1 85 ? 10.329 -11.826 4.828 1.00 45.22 85 GLY A O 1
ATOM 646 N N . ASP A 1 86 ? 10.942 -13.459 6.247 1.00 51.81 86 ASP A N 1
ATOM 647 C CA . ASP A 1 86 ? 11.854 -14.175 5.353 1.00 51.81 86 ASP A CA 1
ATOM 648 C C . ASP A 1 86 ? 11.394 -15.623 5.150 1.00 51.81 86 ASP A C 1
ATOM 650 O O . ASP A 1 86 ? 10.696 -16.170 5.996 1.00 51.81 86 ASP A O 1
ATOM 654 N N . ALA A 1 87 ? 11.753 -16.196 3.999 1.00 50.75 87 ALA A N 1
ATOM 655 C CA . ALA A 1 87 ? 11.324 -17.486 3.444 1.00 50.75 87 ALA A CA 1
ATOM 656 C C . ALA A 1 87 ? 9.876 -17.518 2.914 1.00 50.75 87 ALA A C 1
ATOM 658 O O . ALA A 1 87 ? 8.894 -17.464 3.644 1.00 50.75 87 ALA A O 1
ATOM 659 N N . GLU A 1 88 ? 9.741 -17.399 1.596 1.00 49.06 88 GLU A N 1
ATOM 660 C CA . GLU A 1 88 ? 9.378 -18.548 0.752 1.00 49.06 88 GLU A CA 1
ATOM 661 C C . GLU A 1 88 ? 10.021 -18.269 -0.611 1.00 49.06 88 GLU A C 1
ATOM 663 O O . GLU A 1 88 ? 9.539 -17.451 -1.399 1.00 49.06 88 GLU A O 1
ATOM 668 N N . GLU A 1 89 ? 11.209 -18.849 -0.792 1.00 59.41 89 GLU A N 1
ATOM 669 C CA . GLU A 1 89 ? 11.692 -19.274 -2.100 1.00 59.41 89 GLU A CA 1
ATOM 670 C C . GLU A 1 89 ? 10.868 -20.497 -2.507 1.00 59.41 89 GLU A C 1
ATOM 672 O O . GLU A 1 89 ? 10.774 -21.449 -1.737 1.00 59.41 89 GLU A O 1
ATOM 677 N N . GLU A 1 90 ? 10.334 -20.497 -3.723 1.00 45.62 90 GLU A N 1
ATOM 678 C CA . GLU A 1 90 ? 10.338 -21.718 -4.519 1.00 45.62 90 GLU A CA 1
ATOM 679 C C . GLU A 1 90 ? 10.733 -21.329 -5.945 1.00 45.62 90 GLU A C 1
ATOM 681 O O . GLU A 1 90 ? 10.043 -20.580 -6.648 1.00 45.62 90 GLU A O 1
ATOM 686 N N . ASP A 1 91 ? 11.939 -21.768 -6.286 1.00 57.09 91 ASP A N 1
ATOM 687 C CA . ASP A 1 91 ? 12.486 -21.899 -7.621 1.00 57.09 91 ASP A CA 1
ATOM 688 C C . ASP A 1 91 ? 11.502 -22.664 -8.513 1.00 57.09 91 ASP A C 1
ATOM 690 O O . ASP A 1 91 ? 11.127 -23.791 -8.213 1.00 57.09 91 ASP A O 1
ATOM 694 N N . THR A 1 92 ? 11.083 -22.045 -9.613 1.00 42.28 92 THR A N 1
ATOM 695 C CA . THR A 1 92 ? 10.851 -22.768 -10.866 1.00 42.28 92 THR A CA 1
ATOM 696 C C . THR A 1 92 ? 11.281 -21.849 -12.002 1.00 42.28 92 THR A C 1
ATOM 698 O O . THR A 1 92 ? 10.492 -21.100 -12.578 1.00 42.28 92 THR A O 1
ATOM 701 N N . ALA A 1 93 ? 12.571 -21.897 -12.337 1.00 68.44 93 ALA A N 1
ATOM 702 C CA . ALA A 1 93 ? 12.904 -21.875 -13.755 1.00 68.44 93 ALA A CA 1
ATOM 703 C C . ALA A 1 93 ? 12.263 -23.131 -14.374 1.00 68.44 93 ALA A C 1
ATOM 705 O O . ALA A 1 93 ? 12.443 -24.236 -13.863 1.00 68.44 93 ALA A O 1
ATOM 706 N N . PRO A 1 94 ? 11.403 -22.965 -15.382 1.00 54.12 94 PRO A N 1
ATOM 707 C CA . PRO A 1 94 ? 11.796 -23.357 -16.735 1.00 54.12 94 PRO A CA 1
ATOM 708 C C . PRO A 1 94 ? 11.238 -22.333 -17.742 1.00 54.12 94 PRO A C 1
ATOM 710 O O . PRO A 1 94 ? 10.342 -21.557 -17.439 1.00 54.12 94 PRO A O 1
ATOM 713 N N . GLU A 1 95 ? 11.660 -22.217 -18.984 1.00 45.44 95 GLU A N 1
ATOM 714 C CA . GLU A 1 95 ? 12.630 -22.890 -19.828 1.00 45.44 95 GLU A CA 1
ATOM 715 C C . GLU A 1 95 ? 12.770 -21.923 -21.008 1.00 45.44 95 GLU A C 1
ATOM 717 O O . GLU A 1 95 ? 11.793 -21.303 -21.442 1.00 45.44 95 GLU A O 1
ATOM 722 N N . ASP A 1 96 ? 13.973 -21.823 -21.544 1.00 54.25 96 ASP A N 1
ATOM 723 C CA . ASP A 1 96 ? 14.178 -21.404 -22.918 1.00 54.25 96 ASP A CA 1
ATOM 724 C C . ASP A 1 96 ? 13.325 -22.299 -23.840 1.00 54.25 96 ASP A C 1
ATOM 726 O O . ASP A 1 96 ? 13.542 -23.509 -23.911 1.00 54.25 96 ASP A O 1
ATOM 730 N N . LYS A 1 97 ? 12.323 -21.720 -24.506 1.00 45.62 97 LYS A N 1
ATOM 731 C CA . LYS A 1 97 ? 11.732 -22.279 -25.726 1.00 45.62 97 LYS A CA 1
ATOM 732 C C . LYS A 1 97 ? 11.595 -21.162 -26.744 1.00 45.62 97 LYS A C 1
ATOM 734 O O . LYS A 1 97 ? 10.583 -20.473 -26.820 1.00 45.62 97 LYS A O 1
ATOM 739 N N . ASN A 1 98 ? 12.673 -20.982 -27.498 1.00 51.62 98 ASN A N 1
ATOM 7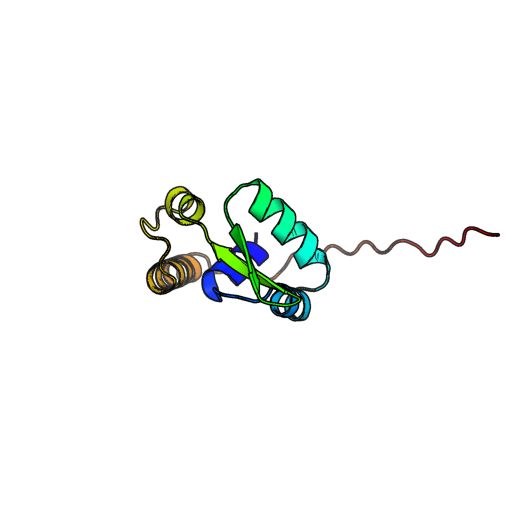40 C CA . ASN A 1 98 ? 12.645 -21.067 -28.956 1.00 51.62 98 ASN A CA 1
ATOM 741 C C . ASN A 1 98 ? 11.246 -21.421 -29.513 1.00 51.62 98 ASN A C 1
ATOM 743 O O . ASN A 1 98 ? 10.778 -22.543 -29.326 1.00 51.62 98 ASN A O 1
ATOM 747 N N . ASP A 1 99 ? 10.628 -20.503 -30.250 1.00 49.75 99 ASP A N 1
ATOM 748 C CA . ASP A 1 99 ? 9.766 -20.881 -31.366 1.00 49.75 99 ASP A CA 1
ATOM 749 C C . ASP A 1 99 ? 10.072 -19.952 -32.537 1.00 49.75 99 ASP A C 1
ATOM 751 O O . ASP A 1 99 ? 10.350 -18.760 -32.378 1.00 49.75 99 ASP A O 1
ATOM 755 N N . ALA A 1 100 ? 10.158 -20.582 -33.693 1.00 54.94 100 ALA A N 1
ATOM 756 C CA . ALA A 1 100 ? 10.743 -20.064 -34.900 1.00 54.94 100 ALA A CA 1
ATOM 757 C C . ALA A 1 100 ? 9.796 -19.092 -35.609 1.00 54.94 100 ALA A C 1
ATOM 759 O O . ALA A 1 100 ? 8.575 -19.244 -35.574 1.00 54.94 100 ALA A O 1
ATOM 760 N N . SER A 1 101 ? 10.376 -18.159 -36.360 1.00 49.09 101 SER A N 1
ATOM 761 C CA . SER A 1 101 ? 9.938 -17.805 -37.718 1.00 49.09 101 SER A CA 1
ATOM 762 C C . SER A 1 101 ? 11.082 -17.129 -38.458 1.00 49.09 101 SER A C 1
ATOM 764 O O . SER A 1 101 ? 11.717 -16.235 -37.856 1.00 49.09 101 SER A O 1
#

Radius of gyration: 16.27 Å; chains: 1; bounding box: 26×35×56 Å